Protein AF-A0A7L8GDI7-F1 (afdb_monomer)

Mean predicted aligned error: 4.77 Å

Radius of gyration: 22.14 Å; Cα contacts (8 Å, |Δi|>4): 22; chains: 1; bounding box: 47×17×57 Å

Nearest PDB structures (foldseek):
  7r81-assembly1_R2  TM=9.572E-01  e=7.845E-05  Neurospora crassa
  7a01-assembly1_B3  TM=8.052E-01  e=7.609E-06  Oryctolagus cuniculus
  8p5d-assembly1_SQ0  TM=9.442E-01  e=1.307E-04  Spraguea lophii 42_110
  8ove-assembly1_AK  TM=9.226E-01  e=1.083E-03  Trypanosoma brucei brucei
  6xiq-assembly1_AG  TM=7.106E-01  e=1.626E-04  Saccharomyces cerevisiae

InterPro domains:
  I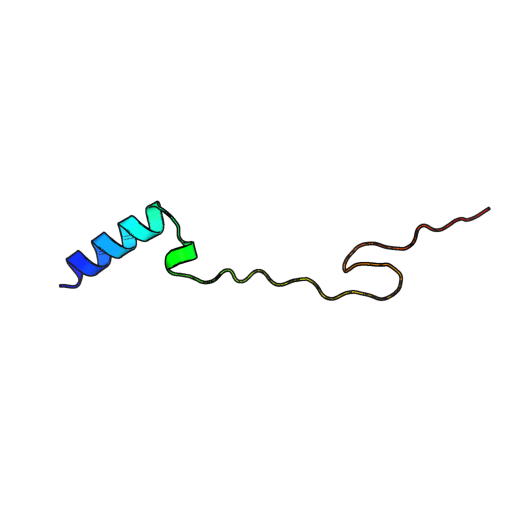PR000754 Small ribosomal subunit protein uS9 [PF00380] (4-46)
  IPR014721 Small ribosomal subunit protein uS5 domain 2-type fold, subgroup [G3DSA:3.30.230.10] (1-46)
  IPR020568 Ribosomal protein uS5 domain 2-type superfamily [SSF54211] (12-46)

Secondary structure (DSSP, 8-state):
-HHHHHHHHHHHHHH-GGGTS-----PPPPPSSSSSSS--PPP---

Organism: NCBI:txid2724702

Sequence (46 aa):
DEASKKEIKDILIQYDRSLLVADPRRCEPKKFGGPGARARYQKSYR

Structure (mmCIF, N/CA/C/O backbone):
data_AF-A0A7L8GDI7-F1
#
_entry.id   AF-A0A7L8GDI7-F1
#
loop_
_atom_site.group_PDB
_atom_site.id
_atom_site.type_symbol
_atom_site.label_atom_id
_atom_site.label_alt_id
_atom_site.label_comp_id
_atom_site.label_asym_id
_atom_site.label_entity_id
_atom_site.label_seq_id
_atom_site.pdbx_PDB_ins_code
_atom_site.Cartn_x
_atom_site.Cartn_y
_atom_site.Cartn_z
_atom_site.occupancy
_atom_site.B_iso_or_equiv
_atom_site.auth_seq_id
_atom_site.auth_comp_id
_atom_site.auth_asym_id
_atom_site.auth_atom_id
_atom_site.pdbx_PDB_model_num
ATOM 1 N N . ASP 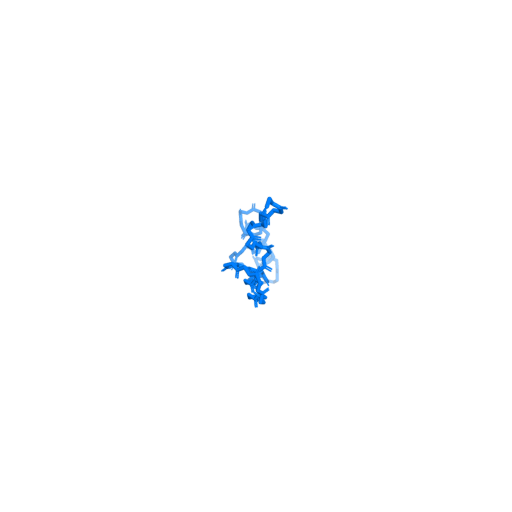A 1 1 ? -21.231 -1.627 26.457 1.00 87.12 1 ASP A N 1
ATOM 2 C CA . ASP A 1 1 ? -22.156 -0.765 25.696 1.00 87.12 1 ASP A CA 1
ATOM 3 C C . ASP A 1 1 ? -21.582 -0.400 24.341 1.00 87.12 1 ASP A C 1
ATOM 5 O O . A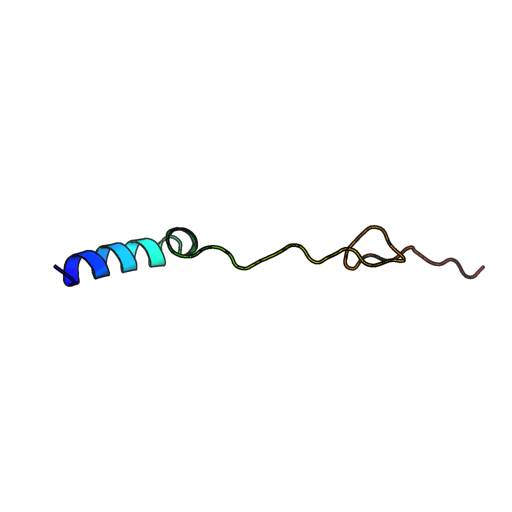SP A 1 1 ? -20.368 -0.317 24.195 1.00 87.12 1 ASP A O 1
ATOM 9 N N . GLU A 1 2 ? -22.435 -0.168 23.346 1.00 93.50 2 GLU A N 1
ATOM 10 C CA . GLU A 1 2 ? -21.991 0.296 22.020 1.00 93.50 2 GLU A CA 1
ATOM 11 C C . GLU A 1 2 ? -21.354 1.698 22.074 1.00 93.50 2 GLU A C 1
ATOM 13 O O . GLU A 1 2 ? -20.484 2.015 21.264 1.00 93.50 2 GLU A O 1
ATOM 18 N N . ALA A 1 3 ? -21.719 2.514 23.072 1.00 94.50 3 ALA A N 1
ATOM 19 C CA . ALA A 1 3 ? -21.132 3.834 23.296 1.00 94.50 3 ALA A CA 1
ATOM 20 C C . ALA A 1 3 ? -19.623 3.759 23.594 1.00 94.50 3 ALA A C 1
ATOM 22 O O . ALA A 1 3 ? -18.829 4.386 22.896 1.00 94.50 3 ALA A O 1
ATOM 23 N N . SER A 1 4 ? -19.209 2.914 24.544 1.00 94.38 4 SER A N 1
ATOM 24 C CA . SER A 1 4 ? -17.794 2.787 24.921 1.00 94.38 4 SER A CA 1
ATOM 25 C C . SER A 1 4 ? -16.937 2.189 23.802 1.00 94.38 4 SER A C 1
ATOM 27 O O . SER A 1 4 ? -15.802 2.606 23.579 1.00 94.38 4 SER A O 1
ATOM 29 N N . LYS A 1 5 ? -17.493 1.251 23.025 1.00 94.38 5 LYS A N 1
ATOM 30 C CA . LYS A 1 5 ? -16.831 0.706 21.831 1.00 94.38 5 LYS A CA 1
ATOM 31 C C . LYS A 1 5 ? -16.585 1.784 20.772 1.00 94.38 5 LYS A C 1
ATOM 33 O O . LYS A 1 5 ? -15.531 1.776 20.134 1.00 94.38 5 LYS A O 1
ATOM 38 N N . LYS A 1 6 ? -17.542 2.695 20.574 1.00 95.88 6 LYS A N 1
ATOM 39 C CA . LYS A 1 6 ? -17.407 3.810 19.632 1.00 95.88 6 LYS A CA 1
ATOM 40 C C . LYS A 1 6 ? -16.332 4.796 20.089 1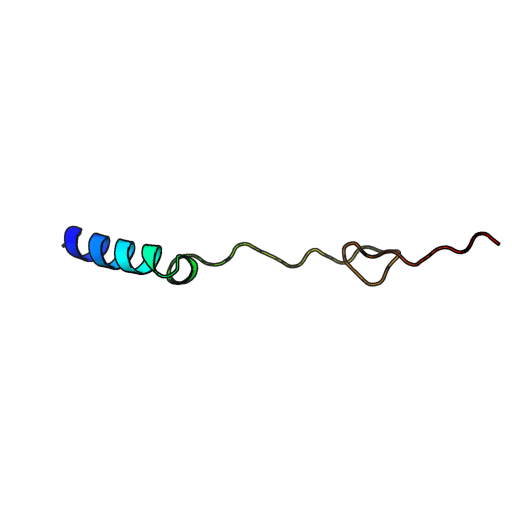.00 95.88 6 LYS A C 1
ATOM 42 O O . LYS A 1 6 ? -15.471 5.134 19.288 1.00 95.88 6 LYS A O 1
ATOM 47 N N . GLU A 1 7 ? -16.326 5.173 21.364 1.00 95.62 7 GLU A N 1
ATOM 48 C CA . GLU A 1 7 ? -15.327 6.091 21.932 1.00 95.62 7 GLU A CA 1
ATOM 49 C C . GLU A 1 7 ? -13.895 5.569 21.753 1.00 95.62 7 GLU A C 1
ATOM 51 O O . GLU A 1 7 ? -13.032 6.283 21.246 1.00 95.62 7 GLU A O 1
ATOM 56 N N . ILE A 1 8 ? -13.648 4.294 22.074 1.00 95.44 8 ILE A N 1
ATOM 57 C CA . ILE A 1 8 ? -12.326 3.673 21.892 1.00 95.44 8 ILE A CA 1
ATOM 58 C C . ILE A 1 8 ? -11.941 3.635 20.409 1.00 95.44 8 ILE A C 1
ATOM 60 O O . ILE A 1 8 ? -10.806 3.946 20.048 1.00 95.44 8 ILE A O 1
ATOM 64 N N . LYS A 1 9 ? -12.882 3.274 19.529 1.00 95.88 9 LYS A N 1
ATOM 65 C CA . LYS A 1 9 ? -12.644 3.249 18.082 1.00 95.88 9 LYS A CA 1
ATOM 66 C C . LYS A 1 9 ? -12.285 4.638 17.547 1.00 95.88 9 LYS A C 1
ATOM 68 O O . LYS A 1 9 ? -11.357 4.743 16.751 1.00 95.88 9 LYS A O 1
ATOM 73 N N . ASP A 1 10 ? -12.991 5.676 17.981 1.00 96.00 10 ASP A N 1
ATOM 74 C CA . ASP A 1 10 ? -12.768 7.052 17.535 1.00 96.00 10 ASP A CA 1
ATOM 75 C C . ASP A 1 10 ? -11.397 7.567 18.005 1.00 96.00 10 ASP A C 1
ATOM 77 O O . ASP A 1 10 ? -10.665 8.147 17.202 1.00 96.00 10 ASP A O 1
ATOM 81 N N . ILE A 1 11 ? -10.990 7.256 19.244 1.00 96.94 11 ILE A N 1
ATOM 82 C CA . ILE A 1 11 ? -9.643 7.558 19.765 1.00 96.94 11 ILE A CA 1
ATOM 83 C C . ILE A 1 11 ? -8.559 6.878 18.917 1.00 96.94 11 ILE A C 1
ATOM 85 O O . ILE A 1 11 ? -7.590 7.518 18.506 1.00 96.94 11 ILE A O 1
ATOM 89 N N . LEU A 1 12 ? -8.722 5.585 18.620 1.00 96.88 12 LEU A N 1
ATOM 90 C CA . LEU A 1 12 ? -7.743 4.832 17.833 1.00 96.88 12 LEU A CA 1
ATOM 91 C C . LEU A 1 12 ? -7.649 5.345 16.392 1.00 96.88 12 LEU A C 1
ATOM 93 O O . LEU A 1 12 ? -6.548 5.453 15.869 1.00 96.88 12 LEU A O 1
ATOM 97 N N . ILE A 1 13 ? -8.772 5.711 15.764 1.00 96.25 13 ILE A N 1
ATOM 98 C CA . ILE A 1 13 ? -8.783 6.279 14.406 1.00 96.25 13 ILE A CA 1
ATOM 99 C C . ILE A 1 13 ? -8.134 7.666 14.367 1.00 96.25 13 ILE A C 1
ATOM 101 O O . ILE A 1 13 ? -7.434 7.964 13.400 1.00 96.25 13 ILE A O 1
ATOM 105 N N . GLN A 1 14 ? -8.367 8.506 15.382 1.00 95.94 14 GLN A N 1
ATOM 106 C CA . GLN A 1 14 ? -7.733 9.824 15.486 1.00 95.94 14 GLN A CA 1
ATOM 107 C C . GLN A 1 14 ? -6.217 9.723 15.642 1.00 95.94 14 GLN A C 1
ATOM 109 O O . GLN A 1 14 ? -5.497 10.563 15.106 1.00 95.94 14 GLN A O 1
ATOM 114 N N . TYR A 1 15 ? -5.742 8.707 16.361 1.00 96.75 15 TYR A N 1
ATOM 115 C CA . TYR A 1 15 ? -4.317 8.447 16.506 1.00 96.75 15 TYR A CA 1
ATOM 116 C C . TYR A 1 15 ? -3.719 7.829 15.235 1.00 96.75 15 TYR A C 1
ATOM 118 O O . TYR A 1 15 ? -2.880 8.446 14.583 1.00 96.75 15 TYR A O 1
ATOM 126 N N . ASP A 1 16 ? -4.161 6.622 14.870 1.00 96.06 16 ASP A N 1
ATOM 127 C CA . ASP A 1 16 ? -3.714 5.923 13.669 1.00 96.06 16 ASP A CA 1
ATOM 128 C C . ASP A 1 16 ? -4.756 4.905 13.172 1.00 96.06 16 ASP A C 1
ATOM 130 O O . ASP A 1 16 ? -5.034 3.869 13.782 1.00 96.06 16 ASP A O 1
ATOM 134 N N . ARG A 1 17 ? -5.279 5.161 11.969 1.00 94.62 17 ARG A N 1
ATOM 13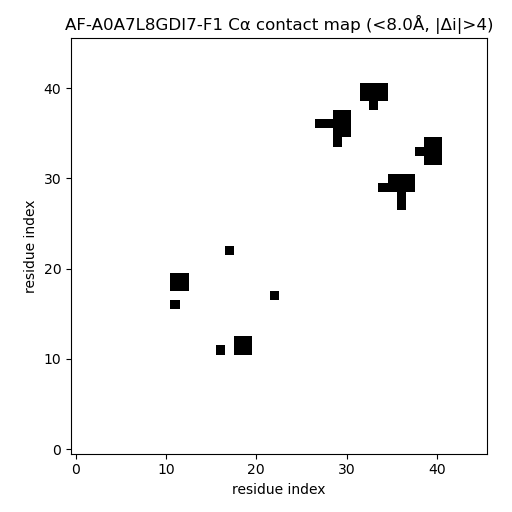5 C CA . ARG A 1 17 ? -6.217 4.277 11.267 1.00 94.62 17 ARG A CA 1
ATOM 136 C C . ARG A 1 17 ? -5.633 2.885 10.977 1.00 94.62 17 ARG A C 1
ATOM 138 O O . ARG A 1 17 ? -6.405 1.926 10.882 1.00 94.62 17 ARG A O 1
ATOM 145 N N . SER A 1 18 ? -4.313 2.762 10.824 1.00 95.12 18 SER A N 1
ATOM 146 C CA . SER A 1 18 ? -3.642 1.500 10.488 1.00 95.12 18 SER A CA 1
ATOM 147 C C . SER A 1 18 ? -3.745 0.444 11.599 1.00 95.12 18 SER A C 1
ATOM 149 O O . SER A 1 18 ? -3.683 -0.752 11.321 1.00 95.12 18 SER A O 1
ATOM 151 N N . LEU A 1 19 ? -4.022 0.871 12.840 1.00 94.25 19 LEU A N 1
ATOM 152 C CA . LEU A 1 19 ? -4.251 -0.009 13.992 1.00 94.25 19 LEU A CA 1
ATOM 153 C C . LEU A 1 19 ? -5.516 -0.865 13.858 1.00 94.25 19 LEU A C 1
ATOM 155 O O . LEU A 1 19 ? -5.624 -1.913 14.490 1.00 94.25 19 LEU A O 1
ATOM 159 N N . LEU A 1 20 ? -6.486 -0.416 13.055 1.00 94.12 20 LEU A N 1
ATOM 160 C CA . LEU A 1 20 ? -7.774 -1.091 12.883 1.00 94.12 20 LEU A CA 1
ATOM 161 C C . LEU A 1 20 ? -7.983 -1.648 11.472 1.00 94.12 20 LEU A C 1
ATOM 163 O O . LEU A 1 20 ? -8.802 -2.547 11.288 1.00 94.12 20 LEU A O 1
ATOM 167 N N . VAL A 1 21 ? -7.293 -1.107 10.466 1.00 94.56 21 VAL A N 1
ATOM 168 C CA . VAL A 1 21 ? -7.458 -1.496 9.061 1.00 94.56 21 VAL A CA 1
ATOM 169 C C . VAL A 1 21 ? -6.094 -1.726 8.431 1.00 94.56 21 VAL A C 1
ATOM 171 O O . VAL A 1 21 ? -5.234 -0.851 8.465 1.00 94.56 21 VAL A O 1
ATOM 174 N N . ALA A 1 22 ? -5.921 -2.884 7.795 1.00 95.00 22 ALA A N 1
ATOM 175 C CA . ALA A 1 22 ? -4.692 -3.208 7.084 1.00 95.00 22 ALA A CA 1
ATOM 176 C C . ALA A 1 22 ? -4.467 -2.294 5.867 1.00 95.00 22 ALA A C 1
ATOM 178 O O . ALA A 1 22 ? -5.407 -1.906 5.170 1.00 95.00 22 ALA A O 1
ATOM 179 N N . ASP A 1 23 ? -3.200 -2.005 5.577 1.00 95.00 23 ASP A N 1
ATOM 180 C CA . ASP A 1 23 ? -2.798 -1.253 4.392 1.00 95.00 23 ASP A CA 1
ATOM 181 C C . ASP A 1 23 ? -3.022 -2.084 3.109 1.00 95.00 23 ASP A C 1
ATOM 183 O O . ASP A 1 23 ? -2.442 -3.167 2.970 1.00 95.00 23 ASP A O 1
ATOM 187 N N . PRO A 1 24 ? -3.842 -1.613 2.148 1.00 95.81 24 PRO A N 1
ATOM 188 C CA . PRO A 1 24 ? -4.087 -2.340 0.907 1.00 95.81 24 PRO 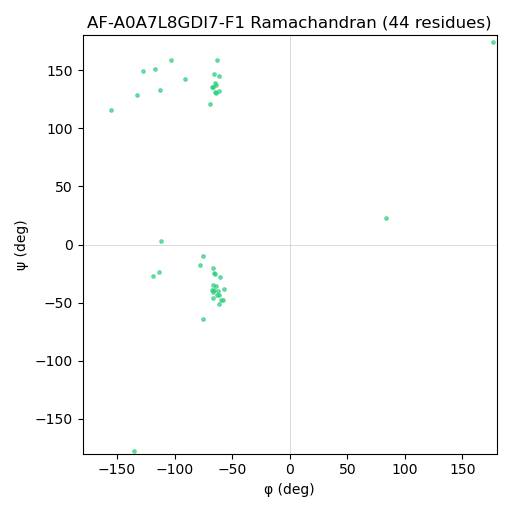A CA 1
ATOM 189 C C . PRO A 1 24 ? -2.920 -2.264 -0.089 1.00 95.81 24 PRO A C 1
ATOM 191 O O . PRO A 1 24 ? -2.958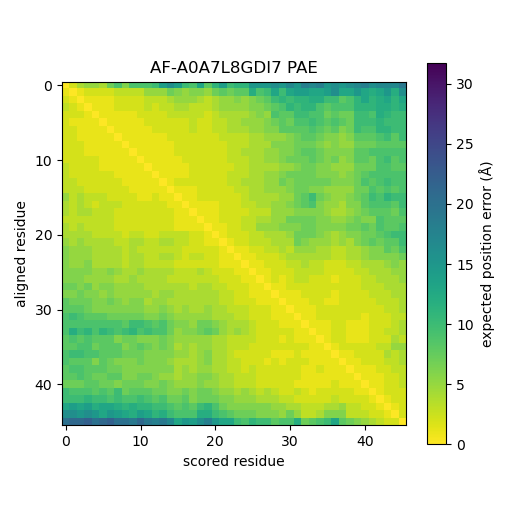 -2.959 -1.107 1.00 95.81 24 PRO A O 1
ATOM 194 N N . ARG A 1 25 ? -1.903 -1.418 0.139 1.00 96.81 25 ARG A N 1
ATOM 195 C CA . ARG A 1 25 ? -0.785 -1.233 -0.797 1.00 96.81 25 ARG A CA 1
ATOM 196 C C . ARG A 1 25 ? -0.012 -2.541 -0.996 1.00 96.81 25 ARG A C 1
ATOM 198 O O . ARG A 1 25 ? 0.377 -3.220 -0.049 1.00 96.81 25 ARG A O 1
ATOM 205 N N . ARG A 1 26 ? 0.245 -2.882 -2.262 1.00 96.81 26 ARG A N 1
ATOM 206 C CA . ARG A 1 26 ? 1.034 -4.051 -2.680 1.00 96.81 26 ARG A CA 1
ATOM 207 C C . ARG A 1 26 ? 2.139 -3.623 -3.637 1.00 96.81 26 ARG A C 1
ATOM 209 O O . ARG A 1 26 ? 1.978 -2.659 -4.382 1.00 96.81 26 ARG A O 1
ATOM 216 N N . CYS A 1 27 ? 3.256 -4.346 -3.623 1.00 96.81 27 CYS A N 1
ATOM 217 C CA . CYS A 1 27 ? 4.346 -4.110 -4.563 1.00 96.81 27 CYS A CA 1
ATOM 218 C C . CYS A 1 27 ? 3.880 -4.387 -5.999 1.00 96.81 27 CYS A C 1
ATOM 220 O O . CYS A 1 27 ? 3.311 -5.443 -6.279 1.00 96.81 27 CYS A O 1
ATOM 222 N N . GLU A 1 28 ? 4.143 -3.454 -6.915 1.00 96.56 28 GLU A N 1
ATOM 223 C CA . GLU A 1 28 ? 3.855 -3.658 -8.335 1.00 96.56 28 GLU A CA 1
ATOM 224 C C . GLU A 1 28 ? 4.763 -4.758 -8.921 1.00 96.56 28 GLU A C 1
ATOM 226 O O . GLU A 1 28 ? 5.974 -4.743 -8.672 1.00 96.56 28 GLU A O 1
ATOM 231 N N . PRO A 1 29 ? 4.230 -5.693 -9.733 1.00 97.50 29 PRO A N 1
ATOM 232 C CA . PRO A 1 29 ? 5.044 -6.725 -10.369 1.00 97.50 29 PRO A CA 1
ATOM 233 C C . PRO A 1 29 ? 6.110 -6.153 -11.315 1.00 97.50 29 PRO A C 1
ATOM 235 O O . PRO A 1 29 ? 5.881 -5.177 -12.036 1.00 97.50 29 PRO A O 1
ATOM 238 N N . LYS A 1 30 ? 7.273 -6.813 -11.377 1.00 96.75 30 LYS A N 1
ATOM 239 C CA . LYS A 1 30 ? 8.343 -6.489 -12.331 1.00 96.75 30 LYS A CA 1
ATOM 240 C C . LYS A 1 30 ? 7.907 -6.800 -13.768 1.00 96.75 30 LYS A C 1
ATOM 242 O O . LYS A 1 30 ? 7.399 -7.882 -14.046 1.00 96.75 30 LYS A O 1
ATOM 247 N N . LYS A 1 31 ? 8.194 -5.886 -14.701 1.00 96.62 31 LYS A N 1
ATOM 248 C CA . LYS A 1 31 ? 8.005 -6.098 -16.148 1.00 96.62 31 LYS A CA 1
ATOM 249 C C . LYS A 1 31 ? 9.354 -6.391 -16.831 1.00 96.62 31 LYS A C 1
ATOM 251 O O . LYS A 1 31 ? 10.422 -6.092 -16.287 1.00 96.62 31 LYS A O 1
ATOM 256 N N . PHE A 1 32 ? 9.336 -7.026 -18.007 1.00 96.75 32 PHE A N 1
ATOM 257 C CA . PHE A 1 32 ? 10.550 -7.248 -18.817 1.00 96.75 32 PHE A CA 1
ATOM 258 C C . PHE A 1 32 ? 11.153 -5.908 -19.266 1.00 96.75 32 PHE A C 1
ATOM 260 O O . PHE A 1 32 ? 10.428 -4.925 -19.316 1.00 96.75 32 PHE A O 1
ATOM 267 N N . GLY A 1 33 ? 12.437 -5.845 -19.634 1.00 96.94 33 GLY A N 1
ATOM 268 C CA . GLY A 1 33 ? 13.040 -4.628 -20.213 1.00 96.94 33 GLY A CA 1
ATOM 269 C C . GLY A 1 33 ? 13.507 -3.572 -19.203 1.00 96.94 33 GLY A C 1
ATOM 270 O O . GLY A 1 33 ? 13.599 -2.390 -19.536 1.00 96.94 33 GLY A O 1
ATOM 271 N N . GLY A 1 34 ? 13.780 -3.986 -17.970 1.00 97.62 34 GLY A N 1
ATOM 272 C CA . GLY A 1 34 ? 14.401 -3.158 -16.945 1.00 97.62 34 GLY A CA 1
ATOM 273 C C . GLY A 1 34 ? 14.508 -3.880 -15.602 1.00 97.62 34 GLY A C 1
ATOM 274 O O . GLY A 1 34 ? 14.005 -5.005 -15.462 1.00 97.62 34 GLY A O 1
ATOM 275 N N . PRO A 1 35 ? 15.168 -3.255 -14.613 1.00 97.38 35 PRO A N 1
ATOM 276 C CA . PRO A 1 35 ? 15.411 -3.872 -13.313 1.00 97.38 35 PRO A CA 1
ATOM 277 C C . PRO A 1 35 ? 14.187 -3.856 -12.382 1.00 97.38 35 PRO A C 1
ATOM 279 O O . PRO A 1 35 ? 14.148 -4.641 -11.443 1.00 97.38 35 PRO A O 1
ATOM 282 N N . GLY A 1 36 ? 13.168 -3.026 -12.639 1.00 96.69 36 GLY A N 1
ATOM 283 C CA . GLY A 1 36 ? 12.041 -2.832 -11.718 1.00 96.69 36 GLY A CA 1
ATOM 284 C C . GLY A 1 36 ? 10.663 -2.835 -12.379 1.00 96.69 36 GLY A C 1
ATOM 285 O O . GLY A 1 36 ? 10.533 -3.012 -13.588 1.00 96.69 36 GLY A O 1
ATOM 286 N N . ALA A 1 37 ? 9.622 -2.612 -11.571 1.00 97.75 37 ALA A N 1
ATOM 287 C CA . ALA A 1 37 ? 8.234 -2.515 -12.039 1.00 97.75 37 ALA A CA 1
ATOM 288 C C . ALA A 1 37 ? 8.044 -1.420 -13.103 1.00 97.75 37 ALA A C 1
ATOM 290 O O . ALA A 1 37 ? 7.319 -1.612 -14.083 1.00 97.75 37 ALA A O 1
ATOM 291 N N . ARG A 1 38 ? 8.742 -0.289 -12.929 1.00 96.62 38 ARG A N 1
ATOM 292 C CA . ARG A 1 38 ? 8.655 0.894 -13.803 1.00 96.62 38 ARG A CA 1
ATOM 293 C C . ARG A 1 38 ? 9.972 1.268 -14.487 1.00 96.62 38 ARG A C 1
ATOM 295 O O . ARG A 1 38 ? 9.942 1.847 -15.568 1.00 96.62 38 ARG A O 1
ATOM 302 N N . ALA A 1 39 ? 11.113 0.935 -13.883 1.00 97.75 39 ALA A N 1
ATOM 303 C CA . ALA A 1 39 ? 12.428 1.256 -14.431 1.00 97.75 39 ALA A CA 1
ATOM 304 C C . ALA A 1 39 ? 12.681 0.512 -15.751 1.00 97.75 39 ALA A C 1
ATOM 306 O O . ALA A 1 39 ? 12.369 -0.674 -15.866 1.00 97.75 39 ALA A O 1
ATOM 307 N N . ARG A 1 40 ? 13.285 1.197 -16.726 1.00 96.94 40 ARG A N 1
ATOM 308 C CA . ARG A 1 40 ? 13.704 0.640 -18.020 1.00 96.94 40 ARG A CA 1
ATOM 309 C C . ARG A 1 40 ? 15.218 0.723 -18.155 1.00 96.94 40 ARG A C 1
ATOM 311 O O . ARG A 1 40 ? 15.827 1.620 -17.580 1.00 96.94 40 ARG A O 1
ATOM 318 N N . TYR A 1 41 ? 15.819 -0.196 -18.908 1.00 97.69 41 TYR A N 1
ATOM 319 C CA . TYR A 1 41 ? 17.230 -0.050 -19.267 1.00 97.69 41 TYR A CA 1
ATOM 320 C C . TYR A 1 41 ? 17.420 1.190 -20.144 1.00 97.69 41 TYR A C 1
ATOM 322 O O . TYR A 1 41 ? 16.621 1.449 -21.049 1.00 97.69 41 TYR A O 1
ATOM 330 N N . GLN A 1 42 ? 18.470 1.957 -19.862 1.00 97.12 42 GLN A N 1
ATOM 331 C CA . GLN A 1 42 ? 18.836 3.117 -20.663 1.00 97.12 42 GLN A CA 1
ATOM 332 C C . GLN A 1 42 ? 19.250 2.656 -22.065 1.00 97.12 42 GLN A C 1
ATOM 334 O O . GLN A 1 42 ? 20.042 1.728 -22.208 1.00 97.12 42 GLN A O 1
ATOM 339 N N . LYS A 1 43 ? 18.700 3.295 -23.101 1.00 95.75 43 LYS A N 1
ATOM 340 C CA . LYS A 1 43 ? 19.077 3.031 -24.494 1.00 95.75 43 LYS A CA 1
ATOM 341 C C . LYS A 1 43 ? 20.218 3.954 -24.920 1.00 95.75 43 LYS A C 1
ATOM 343 O O . LYS A 1 43 ? 20.203 5.136 -24.579 1.00 95.75 43 LYS A O 1
ATOM 348 N N . SER A 1 44 ? 21.145 3.433 -25.717 1.00 96.00 44 SER A N 1
ATOM 349 C CA . SER A 1 44 ? 22.127 4.205 -26.484 1.00 96.00 44 SER A CA 1
ATOM 350 C C . SER A 1 44 ? 21.836 4.050 -27.977 1.00 96.00 44 SER A C 1
ATOM 352 O O . SER A 1 44 ? 21.607 2.937 -28.438 1.00 96.00 44 SER A O 1
ATOM 354 N N . TYR A 1 45 ? 21.827 5.160 -28.715 1.00 93.69 45 TYR A N 1
ATOM 355 C CA . TYR A 1 45 ? 21.487 5.206 -30.149 1.00 93.69 45 TYR A CA 1
ATOM 356 C C . TYR A 1 45 ? 22.676 5.553 -31.052 1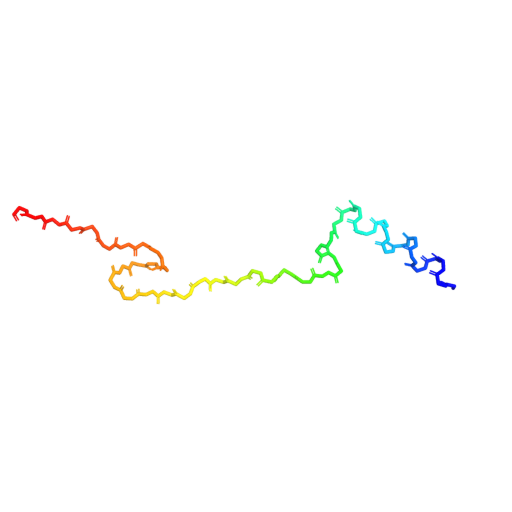.00 93.69 45 TYR A C 1
ATOM 358 O O . TYR A 1 45 ? 22.486 5.748 -32.248 1.00 93.69 45 TYR A O 1
ATOM 366 N N . ARG A 1 46 ? 23.865 5.716 -30.466 1.00 85.56 46 ARG A N 1
ATOM 367 C CA . ARG A 1 46 ? 25.088 6.001 -31.219 1.00 85.56 46 ARG A CA 1
ATOM 368 C C . ARG A 1 46 ? 25.547 4.761 -31.963 1.00 85.56 46 ARG A C 1
ATOM 370 O O . ARG A 1 46 ? 25.421 3.670 -31.364 1.00 85.56 46 ARG A O 1
#

Foldseek 3Di:
DVVVVVVVVVVCVVVPPCVPDPDPDDAQDADPQADGNPGHDDDDDD

Solvent-accessible surface area (backbone atoms only — not comparable to full-atom values): 3115 Å² total; per-residue (Å²): 110,74,65,62,57,48,54,54,50,50,54,42,48,74,74,44,52,66,84,81,41,83,80,84,82,71,85,71,70,72,43,87,72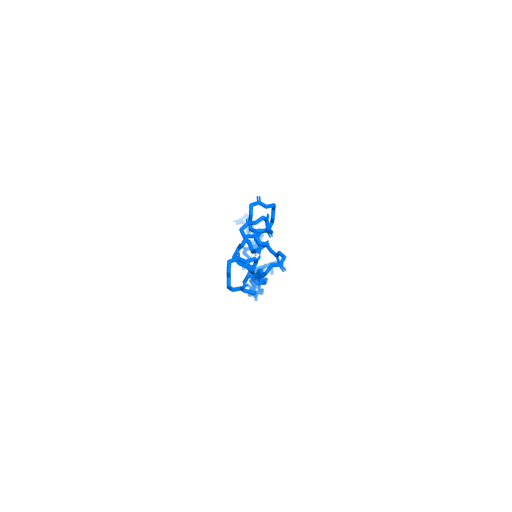,32,93,32,55,79,49,59,64,86,85,82,89,126

pLDDT: mean 95.61, std 2.28, range [85.56, 97.75]